Protein AF-A0A7I7Z0V3-F1 (afdb_monomer_lite)

Secondary structure (DSSP, 8-state):
-------HHHHHHHHHHHH-TTTSHHHHHHHHHHHHTTHHHHHHHHH-GGGHHHHHHHHHHHHHHHHHHHHHHHHHHHHHHHHHHHHHHHHHHHHHHHHHHHHH--

Structure (mmCIF, N/CA/C/O backbone):
data_AF-A0A7I7Z0V3-F1
#
_entry.id   AF-A0A7I7Z0V3-F1
#
loop_
_atom_site.group_PDB
_atom_site.id
_atom_site.type_symbol
_atom_site.label_atom_id
_atom_site.label_alt_id
_atom_site.label_comp_id
_atom_site.label_asym_id
_atom_site.label_entity_id
_atom_site.label_seq_id
_atom_site.pdbx_PDB_ins_code
_atom_site.Cartn_x
_atom_site.Cartn_y
_atom_site.Cartn_z
_atom_site.occupancy
_atom_site.B_iso_or_equiv
_atom_site.auth_seq_id
_atom_site.auth_comp_id
_atom_site.auth_asym_id
_atom_site.auth_atom_id
_atom_site.pdbx_PDB_model_num
ATOM 1 N N . MET A 1 1 ? 5.985 -16.437 21.772 1.00 40.75 1 MET A N 1
ATOM 2 C CA . MET A 1 1 ? 5.086 -15.624 20.929 1.00 40.75 1 MET A CA 1
ATOM 3 C C . MET A 1 1 ? 4.793 -14.361 21.708 1.00 40.75 1 MET A C 1
ATOM 5 O O . MET A 1 1 ? 4.295 -14.476 22.821 1.00 40.75 1 MET A O 1
ATOM 9 N N . ALA A 1 2 ? 5.229 -13.199 21.218 1.00 50.91 2 ALA A N 1
ATOM 10 C CA . ALA A 1 2 ? 4.901 -11.934 21.867 1.00 50.91 2 ALA A CA 1
ATOM 11 C C . ALA A 1 2 ? 3.378 -11.782 21.832 1.00 50.91 2 ALA A C 1
ATOM 13 O O . ALA A 1 2 ? 2.776 -1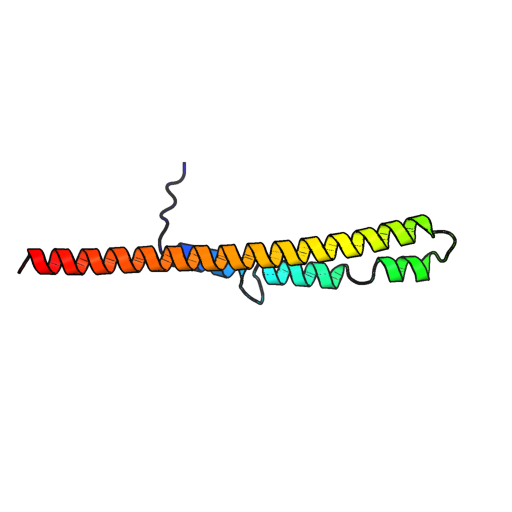1.926 20.769 1.00 50.91 2 ALA A O 1
ATOM 14 N N . ASN A 1 3 ? 2.765 -11.589 22.996 1.00 51.66 3 ASN A N 1
ATOM 15 C CA . ASN A 1 3 ? 1.330 -11.386 23.102 1.00 51.66 3 ASN A CA 1
ATOM 16 C C . ASN A 1 3 ? 1.057 -9.972 22.579 1.00 51.66 3 ASN A C 1
ATOM 18 O O . ASN A 1 3 ? 1.220 -8.995 23.307 1.00 51.66 3 ASN A O 1
ATOM 22 N N . LEU A 1 4 ? 0.803 -9.861 21.275 1.00 62.25 4 LEU A N 1
ATOM 23 C CA . LEU A 1 4 ? 0.481 -8.592 20.644 1.00 62.25 4 LEU A CA 1
ATOM 24 C C . LEU A 1 4 ? -0.910 -8.208 21.143 1.00 62.25 4 LEU A C 1
ATOM 26 O O . LEU A 1 4 ? -1.901 -8.818 20.747 1.00 62.25 4 LEU A O 1
ATOM 30 N N . ALA A 1 5 ? -0.969 -7.255 22.070 1.00 67.56 5 ALA A N 1
ATOM 31 C CA . A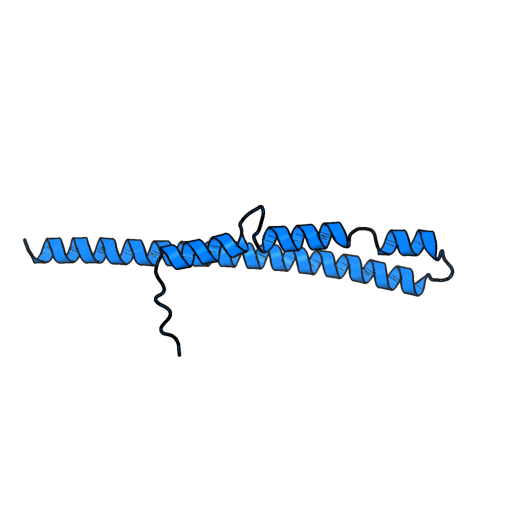LA A 1 5 ? -2.225 -6.650 22.475 1.00 67.56 5 ALA A CA 1
ATOM 32 C C . ALA A 1 5 ? -2.751 -5.864 21.269 1.00 67.56 5 ALA A C 1
ATOM 34 O O . ALA A 1 5 ? -2.282 -4.769 20.973 1.00 67.56 5 ALA A O 1
ATOM 35 N N . VAL A 1 6 ? -3.645 -6.493 20.509 1.00 78.12 6 VAL A N 1
ATOM 36 C CA . VAL A 1 6 ? -4.330 -5.856 19.388 1.00 78.12 6 VAL A CA 1
ATOM 37 C C . VAL A 1 6 ? -5.472 -5.044 19.977 1.00 78.12 6 VAL A C 1
ATOM 39 O O . VAL A 1 6 ? -6.441 -5.608 20.481 1.00 78.12 6 VAL A O 1
ATOM 42 N N . ASP A 1 7 ? -5.329 -3.725 19.933 1.00 88.12 7 ASP A N 1
ATOM 43 C CA . ASP A 1 7 ? -6.372 -2.771 20.294 1.00 88.12 7 ASP A CA 1
ATOM 44 C C . ASP A 1 7 ? -6.786 -1.936 19.061 1.00 88.12 7 ASP A C 1
ATOM 46 O O . ASP A 1 7 ? -6.083 -1.943 18.041 1.00 88.12 7 ASP A O 1
ATOM 50 N N . PRO A 1 8 ? -7.926 -1.221 19.114 1.00 90.69 8 PRO A N 1
ATOM 51 C CA . PRO A 1 8 ? -8.394 -0.407 17.992 1.00 90.69 8 PRO A CA 1
ATOM 52 C C . PRO A 1 8 ? -7.380 0.642 17.518 1.00 90.69 8 PRO A C 1
ATOM 54 O O . PRO A 1 8 ? -7.253 0.874 16.318 1.00 90.69 8 PRO A O 1
ATOM 57 N N . THR A 1 9 ? -6.618 1.242 18.437 1.00 92.38 9 THR A N 1
ATOM 58 C CA . THR A 1 9 ? -5.604 2.259 18.117 1.00 92.38 9 THR A CA 1
ATOM 59 C C . THR A 1 9 ? -4.457 1.644 17.328 1.00 92.38 9 THR A C 1
ATOM 61 O O . THR A 1 9 ? -3.967 2.234 16.366 1.00 92.38 9 THR A O 1
ATOM 64 N N . TYR A 1 10 ? -4.039 0.438 17.705 1.00 92.81 10 TYR A N 1
ATOM 65 C CA . TYR A 1 10 ? -3.001 -0.291 16.995 1.00 92.81 10 TYR A CA 1
ATOM 66 C C . TYR A 1 10 ? -3.442 -0.687 15.578 1.00 92.81 10 TYR A C 1
ATOM 68 O O . TYR A 1 10 ? -2.657 -0.572 14.637 1.00 92.81 10 TYR A O 1
ATOM 76 N N . LEU A 1 11 ? -4.702 -1.093 15.396 1.00 93.75 11 LEU A N 1
ATOM 77 C CA . LEU A 1 11 ? -5.252 -1.399 14.072 1.00 93.75 11 LEU A CA 1
ATOM 78 C C . LEU A 1 11 ? -5.344 -0.155 13.176 1.00 93.75 11 LEU A C 1
ATOM 80 O O . LEU A 1 11 ? -4.965 -0.227 12.008 1.00 93.75 11 LEU A O 1
ATOM 84 N N . GLU A 1 12 ? -5.760 0.992 13.717 1.00 94.19 12 GLU A N 1
ATOM 85 C CA . GLU A 1 12 ? -5.742 2.276 12.996 1.00 94.19 12 GLU A CA 1
ATOM 86 C C . GLU A 1 12 ? -4.316 2.710 12.630 1.00 94.19 12 GLU A C 1
ATOM 88 O O . GLU A 1 12 ? -4.054 3.149 11.507 1.00 94.19 12 GLU A O 1
ATOM 93 N N . PHE A 1 13 ? -3.358 2.521 13.543 1.00 93.69 13 PHE A N 1
ATOM 94 C CA . PHE A 1 13 ? -1.947 2.766 13.258 1.00 93.69 13 PHE A CA 1
ATOM 95 C C . PHE A 1 13 ? -1.455 1.902 12.091 1.00 93.69 13 PHE A C 1
ATOM 97 O O . PHE A 1 13 ? -0.850 2.428 11.157 1.00 93.69 13 PHE A O 1
ATOM 104 N N . LEU A 1 14 ? -1.740 0.597 12.095 1.00 93.94 14 LEU A N 1
ATOM 105 C CA . LEU A 1 14 ? -1.385 -0.276 10.976 1.00 93.94 14 LEU A CA 1
ATOM 106 C C . LEU A 1 14 ? -2.085 0.143 9.676 1.00 93.94 14 LEU A C 1
ATOM 108 O O . LEU A 1 14 ? -1.437 0.148 8.632 1.00 93.94 14 LEU A O 1
ATOM 112 N N . ALA A 1 15 ? -3.359 0.546 9.730 1.00 95.19 15 ALA A N 1
ATOM 113 C CA . ALA A 1 15 ? -4.085 1.024 8.556 1.00 95.19 15 ALA A CA 1
ATOM 114 C C . ALA A 1 15 ? -3.379 2.233 7.926 1.00 95.19 15 ALA A C 1
ATOM 116 O O . ALA A 1 15 ? -3.087 2.210 6.732 1.00 95.19 15 ALA A O 1
ATOM 117 N N . SER A 1 16 ? -2.982 3.215 8.747 1.00 94.88 16 SER A N 1
ATOM 118 C CA . SER A 1 16 ? -2.232 4.389 8.277 1.00 94.88 16 SER A CA 1
ATOM 119 C C . SER A 1 16 ? -0.892 4.036 7.627 1.00 94.88 16 SER A C 1
ATOM 121 O O . SER A 1 16 ? -0.464 4.703 6.693 1.00 94.88 16 SER A O 1
ATOM 123 N N . LYS A 1 17 ? -0.221 2.952 8.041 1.00 96.44 17 LYS A N 1
ATOM 124 C CA . LYS A 1 17 ? 1.020 2.517 7.376 1.00 96.44 17 LYS A CA 1
ATOM 125 C C . LYS A 1 17 ? 0.800 2.046 5.942 1.00 96.44 17 LYS A C 1
ATOM 127 O O . LYS A 1 17 ? 1.746 2.057 5.157 1.00 96.44 17 LYS A O 1
ATOM 132 N N . HIS A 1 18 ? -0.422 1.670 5.585 1.00 94.88 18 HIS A N 1
ATOM 133 C CA . HIS A 1 18 ? -0.762 1.309 4.218 1.00 94.88 18 HIS A CA 1
ATOM 134 C C . HIS A 1 18 ? -1.203 2.513 3.389 1.00 94.88 18 HIS A C 1
ATOM 136 O O . HIS A 1 18 ? -0.713 2.665 2.271 1.00 94.88 18 HIS A O 1
ATOM 142 N N . ASP A 1 19 ? -2.084 3.363 3.917 1.00 92.12 19 ASP A N 1
ATOM 143 C CA . ASP A 1 19 ? -2.770 4.388 3.123 1.00 92.12 19 ASP A CA 1
ATOM 144 C C . ASP A 1 19 ? -2.413 5.843 3.448 1.00 92.12 19 ASP A C 1
ATOM 146 O O . ASP A 1 19 ? -2.996 6.751 2.855 1.00 92.12 19 ASP A O 1
ATOM 150 N N . ASP A 1 20 ? -1.427 6.091 4.316 1.00 90.31 20 ASP A N 1
ATOM 151 C CA . ASP A 1 20 ? -0.876 7.434 4.492 1.00 90.31 20 ASP A CA 1
ATOM 152 C C . ASP A 1 20 ? -0.310 7.953 3.160 1.00 90.31 20 ASP A C 1
ATOM 154 O O . ASP A 1 20 ? 0.611 7.385 2.568 1.00 90.31 20 ASP A O 1
ATOM 158 N N . GLU A 1 21 ? -0.869 9.068 2.694 1.00 83.88 21 GLU A N 1
ATOM 159 C CA . GLU A 1 21 ? -0.576 9.646 1.380 1.00 83.88 21 GLU A CA 1
ATOM 160 C C . GLU A 1 21 ? 0.870 10.143 1.229 1.00 83.88 21 GLU A C 1
ATOM 162 O O . GLU A 1 21 ? 1.310 10.402 0.112 1.00 83.88 21 GLU A O 1
ATOM 167 N N . LYS A 1 22 ? 1.615 10.308 2.330 1.00 82.62 22 LYS A N 1
ATOM 168 C CA . LYS A 1 22 ? 2.974 10.872 2.331 1.00 82.62 22 LYS A CA 1
ATOM 169 C C . LYS A 1 22 ? 4.054 9.845 2.640 1.00 82.62 22 LYS A C 1
ATOM 171 O O . LYS A 1 22 ? 5.194 10.023 2.222 1.00 82.62 22 LYS A O 1
ATOM 176 N N . THR A 1 23 ? 3.727 8.838 3.439 1.00 87.19 23 THR A N 1
ATOM 177 C CA . THR A 1 23 ? 4.697 7.915 4.050 1.00 87.19 23 THR A CA 1
ATOM 178 C C . THR A 1 23 ? 4.211 6.471 4.109 1.00 87.19 23 THR A C 1
ATOM 180 O O . THR A 1 23 ? 4.920 5.611 4.630 1.00 87.19 23 THR A O 1
ATOM 183 N N . GLY A 1 24 ? 2.997 6.201 3.630 1.00 90.44 24 GLY A N 1
ATOM 184 C CA . GLY A 1 24 ? 2.428 4.865 3.590 1.00 90.44 24 GLY A CA 1
ATOM 185 C C . GLY A 1 24 ? 2.894 4.070 2.375 1.00 90.44 24 GLY A C 1
ATOM 186 O O . GLY A 1 24 ? 3.423 4.614 1.402 1.00 90.44 24 GLY A O 1
ATOM 187 N N . ALA A 1 25 ? 2.627 2.766 2.410 1.00 92.94 25 ALA A N 1
ATOM 188 C CA . ALA A 1 25 ? 2.989 1.841 1.339 1.00 92.94 25 ALA A CA 1
ATOM 189 C C . ALA A 1 25 ? 2.450 2.275 -0.036 1.00 92.94 25 ALA A C 1
ATOM 191 O O . ALA A 1 25 ? 3.144 2.133 -1.040 1.00 92.94 25 ALA A O 1
ATOM 192 N N . ILE A 1 26 ? 1.240 2.846 -0.097 1.00 92.06 26 ILE A N 1
ATOM 193 C CA . ILE A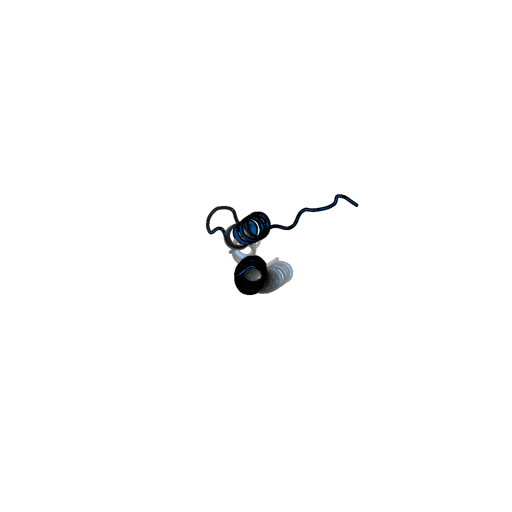 1 26 ? 0.672 3.372 -1.348 1.00 92.06 26 ILE A CA 1
ATOM 194 C C . ILE A 1 26 ? 1.539 4.493 -1.936 1.00 92.06 26 ILE A C 1
ATOM 196 O O . ILE A 1 26 ? 1.763 4.522 -3.146 1.00 92.06 26 ILE A O 1
ATOM 200 N N . ASN A 1 27 ? 2.051 5.407 -1.107 1.00 92.19 27 ASN A N 1
ATOM 201 C CA . ASN A 1 27 ? 2.950 6.451 -1.591 1.00 92.19 27 ASN A CA 1
ATOM 202 C C . ASN A 1 27 ? 4.275 5.857 -2.083 1.00 92.19 27 ASN A C 1
ATOM 204 O O . ASN A 1 27 ? 4.726 6.218 -3.166 1.00 92.19 27 ASN A O 1
ATOM 208 N N . ASP A 1 28 ? 4.863 4.913 -1.348 1.00 93.56 28 ASP A N 1
ATOM 209 C CA . ASP A 1 28 ? 6.115 4.262 -1.758 1.00 93.56 28 ASP A CA 1
ATOM 210 C C . ASP A 1 28 ? 5.978 3.557 -3.118 1.00 93.56 28 ASP A C 1
ATOM 212 O O . ASP A 1 28 ? 6.862 3.666 -3.971 1.00 93.56 28 ASP A O 1
ATOM 216 N N . LEU A 1 29 ? 4.840 2.897 -3.363 1.00 92.69 29 LEU A N 1
ATOM 217 C CA . LEU A 1 29 ? 4.524 2.272 -4.652 1.00 92.69 29 LEU A CA 1
ATOM 218 C C . LEU A 1 29 ? 4.426 3.307 -5.782 1.00 92.69 29 LEU A C 1
ATOM 220 O O . LEU A 1 29 ? 4.993 3.093 -6.854 1.00 92.69 29 LEU A O 1
ATOM 224 N N . LYS A 1 30 ? 3.783 4.454 -5.534 1.00 90.62 30 LYS A N 1
ATOM 225 C CA . LYS A 1 30 ? 3.704 5.567 -6.498 1.00 90.62 30 LYS A CA 1
ATOM 226 C C . LYS A 1 30 ? 5.074 6.159 -6.802 1.00 90.62 30 LYS A C 1
ATOM 228 O O . LYS A 1 30 ? 5.393 6.409 -7.961 1.00 90.62 30 LYS A O 1
ATOM 233 N N . GLN A 1 31 ? 5.910 6.355 -5.783 1.00 91.56 31 GLN A N 1
ATOM 234 C CA . GLN A 1 31 ? 7.278 6.837 -5.985 1.00 91.56 31 GLN A CA 1
ATOM 235 C C . GLN A 1 31 ? 8.110 5.835 -6.794 1.00 91.56 31 GLN A C 1
ATOM 237 O O . GLN A 1 31 ? 8.872 6.243 -7.669 1.00 91.56 31 GLN A O 1
ATOM 242 N N . ALA A 1 32 ? 7.938 4.530 -6.562 1.00 90.00 32 ALA A N 1
ATOM 243 C CA . ALA A 1 32 ? 8.594 3.490 -7.350 1.00 90.00 32 ALA A CA 1
ATOM 244 C C . ALA A 1 32 ? 8.129 3.477 -8.819 1.00 90.00 32 ALA A C 1
ATOM 246 O O . ALA A 1 32 ? 8.949 3.283 -9.721 1.00 90.00 32 ALA A O 1
ATOM 247 N N . GLU A 1 33 ? 6.841 3.719 -9.078 1.00 89.56 33 GLU A N 1
ATOM 248 C CA . GLU A 1 33 ? 6.319 3.874 -10.440 1.00 89.56 33 GLU A CA 1
ATOM 249 C C . GLU A 1 33 ? 6.958 5.078 -11.138 1.00 89.56 33 GLU A C 1
ATOM 251 O O . GLU A 1 33 ? 7.542 4.931 -12.210 1.00 89.56 33 GLU A O 1
ATOM 256 N N . ILE A 1 34 ? 6.940 6.249 -10.492 1.00 89.12 34 ILE A N 1
ATOM 257 C CA . ILE A 1 34 ? 7.537 7.481 -11.028 1.00 89.12 34 ILE A CA 1
ATOM 258 C C . ILE A 1 34 ? 9.028 7.283 -11.317 1.00 89.12 34 ILE A C 1
ATOM 260 O O . ILE A 1 34 ? 9.501 7.657 -12.387 1.00 89.12 34 ILE A O 1
ATOM 264 N N . ALA A 1 35 ? 9.765 6.671 -10.387 1.00 89.00 35 ALA A N 1
ATOM 265 C CA . ALA A 1 35 ? 11.205 6.468 -10.511 1.00 89.00 35 ALA A CA 1
ATOM 266 C C . ALA A 1 35 ? 11.596 5.492 -11.629 1.00 89.00 35 ALA A C 1
ATOM 268 O O . ALA A 1 35 ? 12.726 5.551 -12.106 1.00 89.00 35 ALA A O 1
ATOM 269 N N . SER A 1 36 ? 10.698 4.584 -12.020 1.00 83.81 36 SER A N 1
ATOM 270 C CA . SER A 1 36 ? 10.953 3.587 -13.069 1.00 83.81 36 SER A CA 1
ATOM 271 C C . SER A 1 36 ? 10.289 3.911 -14.408 1.00 83.81 36 SER A C 1
ATOM 273 O O . SER A 1 36 ? 10.585 3.266 -15.415 1.00 83.81 36 SER A O 1
ATOM 275 N N . SER A 1 37 ? 9.417 4.919 -14.442 1.00 83.50 37 SER A N 1
ATOM 276 C CA . SER A 1 37 ? 8.738 5.364 -15.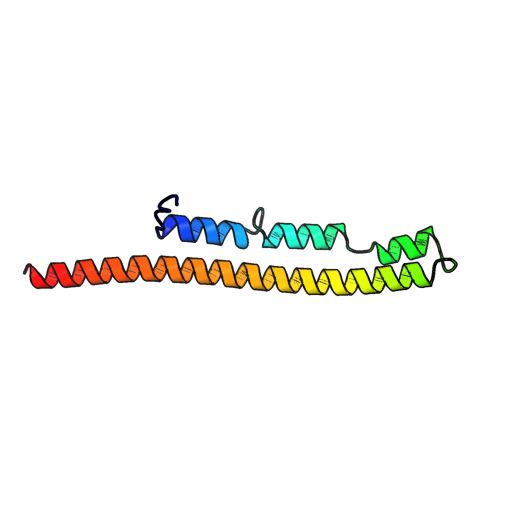653 1.00 83.50 37 SER A CA 1
ATOM 277 C C . SER A 1 37 ? 9.734 5.905 -16.679 1.00 83.50 37 SER A C 1
ATOM 279 O O . SER A 1 37 ? 10.511 6.813 -16.398 1.00 83.50 37 SER A O 1
ATOM 281 N N . GLY A 1 38 ? 9.654 5.391 -17.907 1.00 81.31 38 GLY A N 1
ATOM 282 C CA . GLY A 1 38 ? 10.438 5.888 -19.040 1.00 81.31 38 GLY A CA 1
ATOM 283 C C . GLY A 1 38 ? 11.776 5.182 -19.261 1.00 81.31 38 GLY A C 1
ATOM 284 O O . GLY A 1 38 ? 12.433 5.473 -20.256 1.00 81.31 38 GLY A O 1
ATOM 285 N N . PHE A 1 39 ? 12.158 4.203 -18.433 1.00 85.00 39 PHE A N 1
ATOM 286 C CA . PHE A 1 39 ? 13.406 3.453 -18.628 1.00 85.00 39 PHE A CA 1
ATOM 287 C C . PHE A 1 39 ? 13.486 2.745 -19.984 1.00 85.00 39 PHE A C 1
ATOM 289 O O . PHE A 1 39 ? 14.533 2.798 -20.632 1.00 85.00 39 PHE A O 1
ATOM 296 N N . ALA A 1 40 ? 12.400 2.129 -20.465 1.00 81.62 40 ALA A N 1
ATOM 297 C CA . ALA A 1 40 ? 12.394 1.541 -21.806 1.00 81.62 40 ALA A CA 1
ATOM 298 C C . ALA A 1 40 ? 12.603 2.589 -22.918 1.00 81.62 40 ALA A C 1
ATOM 300 O O . ALA A 1 40 ? 13.262 2.310 -23.922 1.00 81.62 40 ALA A O 1
ATOM 301 N N . TRP A 1 41 ? 12.072 3.802 -22.736 1.00 83.00 41 TRP A N 1
ATOM 302 C CA . TRP A 1 41 ? 12.241 4.904 -23.685 1.00 83.00 41 TRP A CA 1
ATOM 303 C C . TRP A 1 41 ? 13.673 5.452 -23.679 1.00 83.00 41 TRP A C 1
ATOM 305 O O . TRP A 1 41 ? 14.271 5.634 -24.741 1.00 83.00 41 TRP A O 1
ATOM 315 N N . ASP A 1 42 ? 14.260 5.634 -22.498 1.00 84.56 42 ASP A N 1
ATOM 316 C CA . ASP A 1 42 ? 15.653 6.061 -22.354 1.00 84.56 42 ASP A CA 1
ATOM 317 C C . ASP A 1 42 ? 16.625 5.035 -22.946 1.00 84.56 42 ASP A C 1
ATOM 319 O O . ASP A 1 42 ? 17.605 5.405 -23.602 1.00 84.56 42 ASP A O 1
ATOM 323 N N . LEU A 1 43 ? 16.343 3.737 -22.788 1.00 83.75 43 LEU A N 1
ATOM 324 C CA . LEU A 1 43 ? 17.142 2.682 -23.409 1.00 83.75 43 LEU A CA 1
ATOM 325 C C . LEU A 1 43 ? 17.074 2.759 -24.941 1.00 83.75 43 LEU A C 1
ATOM 327 O O . LEU A 1 43 ? 18.111 2.706 -25.608 1.00 83.75 43 LEU A O 1
ATOM 331 N N . TRP A 1 44 ? 15.877 2.971 -25.499 1.00 83.75 44 TRP A N 1
ATOM 332 C CA . TRP A 1 44 ? 15.700 3.179 -26.937 1.00 83.75 44 TRP A CA 1
ATOM 333 C C . TRP A 1 44 ? 16.511 4.375 -27.446 1.00 83.75 44 TRP A C 1
ATOM 335 O O . TRP A 1 44 ? 17.181 4.270 -28.474 1.00 83.75 44 TRP A O 1
ATOM 345 N N . TRP A 1 45 ? 16.492 5.498 -26.725 1.00 84.88 45 TRP A N 1
ATOM 346 C CA . TRP A 1 45 ? 17.220 6.703 -27.122 1.00 84.88 45 TRP A CA 1
ATOM 347 C C . TRP A 1 45 ? 18.743 6.541 -27.036 1.00 84.88 45 TRP A C 1
ATOM 349 O O . TRP A 1 45 ? 19.470 6.993 -27.918 1.00 84.88 45 TRP A O 1
ATOM 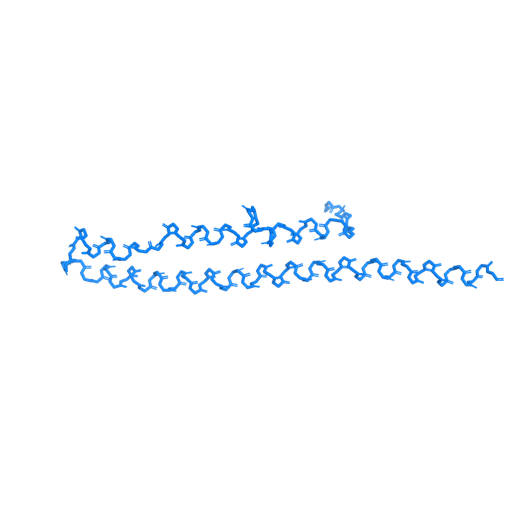359 N N . THR A 1 46 ? 19.236 5.886 -25.984 1.00 86.12 46 THR A N 1
ATOM 360 C CA . THR A 1 46 ? 20.678 5.793 -25.700 1.00 86.12 46 THR A CA 1
ATOM 361 C C . THR A 1 46 ? 21.385 4.680 -26.470 1.00 86.12 46 THR A C 1
ATOM 363 O O . THR A 1 46 ? 22.544 4.847 -26.844 1.00 86.12 46 THR A O 1
ATOM 366 N N . HIS A 1 47 ? 20.714 3.552 -26.712 1.00 81.19 47 HIS A N 1
ATOM 367 C CA . HIS A 1 47 ? 21.310 2.369 -27.349 1.00 81.19 47 HIS A CA 1
ATOM 368 C C . HIS A 1 47 ? 20.772 2.129 -28.768 1.00 81.19 47 HIS A C 1
ATOM 370 O O . HIS A 1 47 ? 21.351 1.368 -29.549 1.00 81.19 47 HIS A O 1
ATOM 376 N N . GLY A 1 48 ? 19.691 2.822 -29.133 1.00 81.88 48 GLY A N 1
ATOM 377 C CA . GLY A 1 48 ? 19.138 2.815 -30.475 1.00 81.88 48 GLY A CA 1
ATOM 378 C C . GLY A 1 48 ? 18.525 1.471 -30.891 1.00 81.88 48 GLY A C 1
ATOM 379 O O . GLY A 1 48 ? 18.337 0.555 -30.084 1.00 81.88 48 GLY A O 1
ATOM 380 N N . PRO A 1 49 ? 18.223 1.323 -32.192 1.00 76.31 49 PRO A N 1
ATOM 381 C CA . PRO A 1 49 ? 17.576 0.131 -32.736 1.00 76.31 49 PRO A CA 1
ATOM 382 C C . PRO A 1 49 ? 18.478 -1.114 -32.757 1.00 76.31 49 PRO A C 1
ATOM 384 O O . PRO A 1 49 ? 17.979 -2.225 -32.917 1.00 76.31 49 PRO A O 1
ATOM 387 N N . VAL A 1 50 ? 19.795 -0.985 -32.554 1.00 75.81 50 VAL A N 1
ATOM 388 C CA . VAL A 1 50 ? 20.705 -2.146 -32.462 1.00 75.81 50 VAL A CA 1
ATOM 389 C C . VAL A 1 50 ? 20.351 -3.039 -31.263 1.00 75.81 50 VAL A C 1
ATOM 391 O O . VAL A 1 50 ? 20.519 -4.254 -31.326 1.00 75.81 50 VAL A O 1
ATOM 394 N N . CYS A 1 51 ? 19.763 -2.464 -30.211 1.00 83.44 51 CYS A N 1
ATOM 395 C CA . CYS A 1 51 ? 19.321 -3.177 -29.014 1.00 83.44 51 CYS A CA 1
ATOM 396 C C . CYS A 1 51 ? 17.823 -3.538 -29.034 1.00 83.44 51 CYS A C 1
ATOM 398 O O . CYS A 1 51 ? 17.220 -3.667 -27.972 1.00 83.44 51 CYS A O 1
ATOM 400 N N . THR A 1 52 ? 17.215 -3.722 -30.216 1.00 82.44 52 THR A N 1
ATOM 401 C CA . THR A 1 52 ? 15.758 -3.931 -30.388 1.00 82.44 52 THR A CA 1
ATOM 402 C C . THR A 1 52 ? 15.152 -4.946 -29.410 1.00 82.44 52 THR A C 1
ATOM 404 O O . THR A 1 52 ? 14.142 -4.642 -28.781 1.00 82.44 52 THR A O 1
ATOM 407 N N . GLU A 1 53 ? 15.753 -6.126 -29.240 1.00 85.81 53 GLU A N 1
ATOM 408 C CA . GLU A 1 53 ? 15.207 -7.153 -28.335 1.00 85.81 53 GLU A CA 1
ATOM 409 C C . GLU A 1 53 ? 15.310 -6.757 -26.854 1.00 85.81 53 GLU A C 1
ATOM 411 O O . GLU A 1 53 ? 14.392 -7.015 -26.081 1.00 85.81 53 GLU A O 1
ATOM 416 N N . GLY A 1 54 ? 16.375 -6.048 -26.466 1.00 84.62 54 GLY A N 1
ATOM 417 C CA . GLY A 1 54 ? 16.502 -5.482 -25.120 1.00 84.62 54 GLY A CA 1
ATOM 418 C C . GLY A 1 54 ? 15.473 -4.380 -24.859 1.00 84.62 54 GLY A C 1
ATOM 419 O O . GLY A 1 54 ? 14.846 -4.358 -23.803 1.00 84.62 54 GLY A O 1
ATOM 420 N N . ASN A 1 55 ? 15.232 -3.517 -25.848 1.00 84.81 55 ASN A N 1
ATOM 421 C CA . ASN A 1 55 ? 14.228 -2.455 -25.761 1.00 84.81 55 ASN A CA 1
ATOM 422 C C . ASN A 1 55 ? 12.813 -3.033 -25.608 1.00 84.81 55 ASN A C 1
ATOM 424 O O . ASN A 1 55 ? 12.044 -2.557 -24.775 1.00 84.81 55 ASN A O 1
ATOM 428 N N . LYS A 1 56 ? 12.481 -4.091 -26.362 1.00 86.50 56 LYS A N 1
ATOM 429 C CA . LYS A 1 56 ? 11.208 -4.817 -26.218 1.00 86.50 56 LYS A CA 1
ATOM 430 C C . LYS A 1 56 ? 11.064 -5.438 -24.831 1.00 86.50 56 LYS A C 1
ATOM 432 O O . LYS A 1 56 ? 10.049 -5.213 -24.182 1.00 86.50 56 LYS A O 1
ATOM 437 N N . ALA A 1 57 ? 12.087 -6.154 -24.362 1.00 89.31 57 ALA A N 1
ATOM 438 C CA . ALA A 1 57 ? 12.062 -6.786 -23.045 1.00 89.31 57 ALA A CA 1
ATOM 439 C C . ALA A 1 57 ? 11.872 -5.757 -21.918 1.00 89.31 57 ALA A C 1
ATOM 441 O O . ALA A 1 57 ? 11.097 -5.987 -20.994 1.00 89.31 57 ALA A O 1
ATOM 442 N N . MET A 1 58 ? 12.527 -4.595 -22.010 1.00 87.69 58 MET A N 1
ATOM 443 C CA . MET A 1 58 ? 12.332 -3.509 -21.046 1.00 87.69 58 MET A CA 1
ATOM 444 C C . MET A 1 58 ? 10.932 -2.902 -21.121 1.00 87.69 58 MET A C 1
ATOM 446 O O . MET A 1 58 ? 10.350 -2.607 -20.084 1.00 87.69 58 MET A O 1
ATOM 450 N N . HIS A 1 59 ? 10.363 -2.754 -22.318 1.00 87.75 59 HIS A N 1
ATOM 451 C CA . HIS A 1 59 ? 8.998 -2.259 -22.470 1.00 87.75 59 HIS A CA 1
ATOM 452 C C . HIS A 1 59 ? 7.963 -3.214 -21.858 1.00 87.75 59 HIS A C 1
ATOM 454 O O . HIS A 1 59 ? 7.073 -2.782 -21.128 1.00 87.75 59 HIS A O 1
ATOM 460 N N . GLU A 1 60 ? 8.105 -4.519 -22.098 1.00 89.44 60 GLU A N 1
ATOM 461 C CA . GLU A 1 60 ? 7.264 -5.542 -21.466 1.00 89.44 60 GLU A CA 1
ATOM 462 C C . GLU A 1 60 ? 7.419 -5.537 -19.940 1.00 89.44 60 GLU A C 1
ATOM 464 O O . GLU A 1 60 ? 6.431 -5.647 -19.211 1.00 89.44 60 GLU A O 1
ATOM 469 N N . LEU A 1 61 ? 8.648 -5.352 -19.449 1.00 89.25 61 LEU A N 1
ATOM 470 C CA . LEU A 1 61 ? 8.928 -5.244 -18.022 1.00 89.25 61 LEU A CA 1
ATOM 471 C C . LEU A 1 61 ? 8.285 -3.998 -17.399 1.00 89.25 61 LEU A C 1
ATOM 473 O O . LEU A 1 61 ? 7.755 -4.092 -16.294 1.00 89.25 61 LEU A O 1
ATOM 477 N N . ASP A 1 62 ? 8.304 -2.853 -18.084 1.00 88.00 62 ASP A N 1
ATOM 478 C CA . ASP A 1 62 ? 7.661 -1.618 -17.621 1.00 88.00 62 ASP A CA 1
ATOM 479 C C . ASP A 1 62 ? 6.138 -1.793 -17.511 1.00 88.00 62 ASP A C 1
ATOM 481 O O . ASP A 1 62 ? 5.549 -1.429 -16.490 1.00 88.00 62 ASP A O 1
ATOM 485 N N . ILE A 1 63 ? 5.511 -2.438 -18.503 1.00 88.75 63 ILE A N 1
ATOM 486 C CA . ILE A 1 63 ? 4.078 -2.773 -18.471 1.00 88.75 63 ILE A CA 1
ATOM 487 C C . ILE A 1 63 ? 3.764 -3.698 -17.291 1.00 88.75 63 ILE A C 1
ATOM 489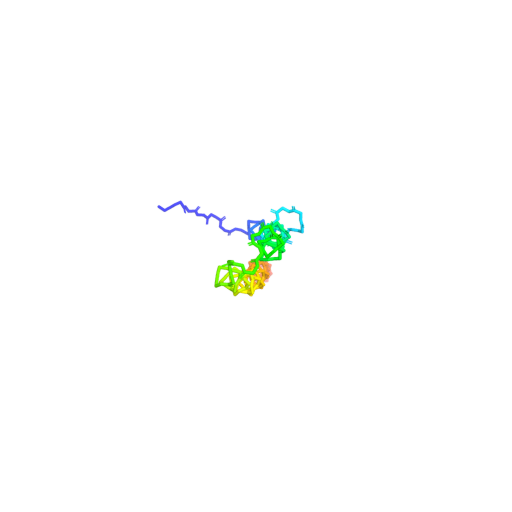 O O . ILE A 1 63 ? 2.847 -3.427 -16.512 1.00 88.75 63 ILE A O 1
ATOM 493 N N . LEU A 1 64 ? 4.526 -4.786 -17.139 1.00 91.19 64 LEU A N 1
ATOM 494 C CA . LEU A 1 64 ? 4.313 -5.747 -16.059 1.00 91.19 64 LEU A CA 1
ATOM 495 C C . LEU A 1 64 ? 4.505 -5.092 -14.688 1.00 91.19 64 LEU A C 1
ATOM 497 O O . LEU A 1 64 ? 3.715 -5.331 -13.775 1.00 91.19 64 LEU A O 1
ATOM 501 N N . ARG A 1 65 ? 5.530 -4.247 -14.542 1.00 90.31 65 ARG A N 1
ATOM 502 C CA . ARG A 1 65 ? 5.802 -3.523 -13.299 1.00 90.31 65 ARG A CA 1
ATOM 503 C C . ARG A 1 65 ? 4.645 -2.601 -12.936 1.00 90.31 65 ARG A C 1
ATOM 505 O O . ARG A 1 65 ? 4.180 -2.684 -11.805 1.00 90.31 65 ARG A O 1
ATOM 512 N N . SER A 1 66 ? 4.159 -1.778 -13.868 1.00 89.31 66 SER A N 1
ATOM 513 C CA . SER A 1 66 ? 3.022 -0.883 -13.605 1.00 89.31 66 SER A CA 1
ATOM 514 C C . SER A 1 66 ? 1.775 -1.680 -13.192 1.00 89.31 66 SER A C 1
ATOM 516 O O . SER A 1 66 ? 1.163 -1.378 -12.169 1.00 89.31 66 SER A O 1
ATOM 518 N N . ALA A 1 67 ? 1.471 -2.793 -13.872 1.00 91.12 67 ALA A N 1
ATOM 519 C CA . ALA A 1 67 ? 0.356 -3.664 -13.490 1.00 91.12 67 ALA A CA 1
ATOM 520 C C . ALA A 1 67 ? 0.500 -4.244 -12.067 1.00 91.12 67 ALA A C 1
ATOM 522 O O . ALA A 1 67 ? -0.472 -4.289 -11.308 1.00 91.12 67 ALA A O 1
ATOM 523 N N . VAL A 1 68 ? 1.709 -4.667 -11.682 1.00 93.44 68 VAL A N 1
ATOM 524 C CA . VAL A 1 68 ? 1.993 -5.162 -10.326 1.00 93.44 68 VAL A CA 1
ATOM 525 C C . VAL A 1 68 ? 1.859 -4.049 -9.287 1.00 93.44 68 VAL A C 1
ATOM 527 O O . VAL A 1 68 ? 1.260 -4.283 -8.239 1.00 93.44 68 VAL A O 1
ATOM 530 N N . LEU A 1 69 ? 2.371 -2.846 -9.563 1.00 92.62 69 LEU A N 1
ATOM 531 C CA . LEU A 1 69 ? 2.283 -1.704 -8.646 1.00 92.62 69 LEU A CA 1
ATOM 532 C C . LEU A 1 69 ? 0.826 -1.304 -8.385 1.00 92.62 69 LEU A C 1
ATOM 534 O O . LEU A 1 69 ? 0.440 -1.174 -7.224 1.00 92.62 69 LEU A O 1
ATOM 538 N N . VAL A 1 70 ? -0.005 -1.234 -9.429 1.00 90.94 70 VAL A N 1
ATOM 539 C CA . VAL A 1 70 ? -1.454 -0.992 -9.301 1.00 90.94 70 VAL A CA 1
ATOM 540 C C . VAL A 1 70 ? -2.129 -2.078 -8.456 1.00 90.94 70 VAL A C 1
ATOM 542 O O . VAL A 1 70 ? -2.949 -1.782 -7.585 1.00 90.94 70 VAL A O 1
ATOM 545 N N . GLY A 1 71 ? -1.766 -3.347 -8.667 1.00 93.75 71 GLY A N 1
ATOM 546 C CA . GLY A 1 71 ? -2.275 -4.456 -7.857 1.00 93.75 71 GLY A CA 1
ATOM 547 C C . GLY A 1 71 ? -1.894 -4.337 -6.377 1.00 93.75 71 GLY A C 1
ATOM 548 O O . GLY A 1 71 ? -2.733 -4.549 -5.500 1.00 93.75 71 GLY A O 1
ATOM 549 N N . LEU A 1 72 ? -0.648 -3.961 -6.085 1.00 94.25 72 LEU A N 1
ATOM 550 C CA . LEU A 1 72 ? -0.159 -3.762 -4.718 1.00 94.25 72 LEU A CA 1
ATOM 551 C C . LEU A 1 72 ? -0.797 -2.545 -4.033 1.00 94.25 72 LEU A C 1
ATOM 553 O O . LEU A 1 72 ? -1.069 -2.606 -2.830 1.00 94.25 72 LEU A O 1
ATOM 557 N N . GLU A 1 73 ? -1.078 -1.471 -4.777 1.00 92.50 73 GLU A N 1
ATOM 558 C CA . GLU A 1 73 ? -1.822 -0.313 -4.269 1.00 92.50 73 GLU A CA 1
ATOM 559 C C . GLU A 1 73 ? -3.236 -0.735 -3.847 1.00 92.50 73 GLU A C 1
ATOM 561 O O . GLU A 1 73 ? -3.653 -0.459 -2.720 1.00 92.50 73 GLU A O 1
ATOM 566 N N . ALA A 1 74 ? -3.938 -1.495 -4.695 1.00 92.50 74 ALA A N 1
ATOM 567 C CA . ALA A 1 74 ? -5.273 -2.002 -4.385 1.00 92.50 74 ALA A CA 1
ATOM 568 C C . ALA A 1 74 ? -5.282 -2.923 -3.152 1.00 92.50 74 ALA A C 1
ATOM 570 O O . ALA A 1 74 ? -6.138 -2.781 -2.278 1.00 92.50 74 ALA A O 1
ATOM 571 N N . ILE A 1 75 ? -4.312 -3.839 -3.042 1.00 95.38 75 ILE A N 1
ATOM 572 C CA . ILE A 1 75 ? -4.174 -4.720 -1.871 1.00 95.38 75 ILE A CA 1
ATOM 573 C C . ILE A 1 75 ? -3.918 -3.900 -0.602 1.00 95.38 75 ILE A C 1
ATOM 575 O O . ILE A 1 75 ? -4.538 -4.163 0.428 1.00 95.38 75 ILE A O 1
ATOM 579 N N . SER A 1 76 ? -3.042 -2.895 -0.671 1.00 94.88 76 SER A N 1
ATOM 580 C CA . SER A 1 76 ? -2.740 -2.025 0.471 1.00 94.88 76 SER A CA 1
ATOM 581 C C . SER A 1 76 ? -3.976 -1.252 0.933 1.00 94.88 76 SER A C 1
ATOM 583 O O . SER A 1 76 ? -4.250 -1.203 2.131 1.00 94.88 76 SER A O 1
ATOM 585 N N . ALA A 1 77 ? -4.770 -0.725 -0.002 1.00 93.06 77 ALA A N 1
ATOM 586 C CA . ALA A 1 77 ? -6.020 -0.037 0.310 1.00 93.06 77 ALA A CA 1
ATOM 587 C C . ALA A 1 77 ? -7.055 -0.972 0.967 1.00 93.06 77 ALA A C 1
ATOM 589 O O . ALA A 1 77 ? -7.669 -0.615 1.974 1.00 93.06 77 ALA A O 1
ATOM 590 N N . VAL A 1 78 ? -7.221 -2.192 0.442 1.00 96.12 78 VAL A N 1
ATOM 591 C CA . VAL A 1 78 ? -8.119 -3.205 1.028 1.00 96.12 78 VAL A CA 1
ATOM 592 C C . VAL A 1 78 ? -7.668 -3.596 2.434 1.00 96.12 78 VAL A C 1
ATOM 594 O O . VAL A 1 78 ? -8.501 -3.724 3.332 1.00 96.12 78 VAL A O 1
ATOM 597 N N . LEU A 1 79 ? -6.361 -3.755 2.651 1.00 96.06 79 LEU A N 1
ATOM 598 C CA . LEU A 1 79 ? -5.815 -4.085 3.962 1.00 96.06 79 LEU A CA 1
ATOM 599 C C . LEU A 1 79 ? -6.050 -2.954 4.971 1.00 96.06 79 LEU A C 1
ATOM 601 O O . LEU A 1 79 ? -6.523 -3.225 6.073 1.00 96.06 79 LEU A O 1
ATOM 605 N N . ALA A 1 80 ? -5.816 -1.696 4.585 1.00 96.06 80 ALA A N 1
ATOM 606 C CA . ALA A 1 80 ? -6.126 -0.539 5.426 1.00 96.06 80 ALA A CA 1
ATOM 607 C C . ALA A 1 80 ? -7.613 -0.504 5.816 1.00 96.06 80 ALA A C 1
ATOM 609 O O . ALA A 1 80 ? -7.948 -0.370 6.994 1.00 96.06 80 ALA A O 1
ATOM 610 N N . ALA A 1 81 ? -8.516 -0.699 4.849 1.00 96.31 81 ALA A N 1
ATOM 611 C CA . ALA A 1 81 ? -9.953 -0.749 5.104 1.00 96.31 81 ALA A CA 1
ATOM 612 C C . ALA A 1 81 ? -10.342 -1.898 6.053 1.00 96.31 81 ALA A C 1
ATOM 614 O O . ALA A 1 81 ? -11.126 -1.694 6.980 1.00 96.31 81 ALA A O 1
ATOM 615 N N . GLY A 1 82 ? -9.767 -3.089 5.862 1.00 96.62 82 GLY A N 1
ATOM 616 C CA . GLY A 1 82 ? -10.004 -4.247 6.726 1.00 96.62 82 GLY A CA 1
ATOM 617 C C . GLY A 1 82 ? -9.540 -4.024 8.167 1.00 96.62 82 GLY A C 1
ATOM 618 O O . GLY A 1 82 ? -10.249 -4.386 9.105 1.00 96.62 82 GLY A O 1
ATOM 619 N N . LEU A 1 83 ? -8.389 -3.374 8.354 1.00 96.50 83 LEU A N 1
ATOM 620 C CA . LEU A 1 83 ? -7.867 -3.022 9.676 1.00 96.50 83 LEU A CA 1
ATOM 621 C C . LEU A 1 83 ? -8.798 -2.048 10.412 1.00 96.50 83 LEU A C 1
ATOM 623 O O . LEU A 1 83 ? -9.126 -2.288 11.575 1.00 96.50 83 LEU A O 1
ATOM 627 N N . ARG A 1 84 ? -9.306 -1.012 9.730 1.00 96.31 84 ARG A N 1
ATOM 628 C CA . ARG A 1 84 ? -10.282 -0.072 10.316 1.00 96.31 84 ARG A CA 1
ATOM 629 C C . ARG A 1 84 ? -11.619 -0.726 10.632 1.00 96.31 84 ARG A C 1
ATOM 631 O O . ARG A 1 84 ? -12.190 -0.480 11.691 1.00 96.31 84 ARG A O 1
ATOM 638 N N . ALA A 1 85 ? -12.105 -1.599 9.751 1.00 95.62 85 ALA A N 1
ATOM 639 C CA . ALA A 1 85 ? -13.312 -2.376 10.017 1.00 95.62 85 ALA A CA 1
ATOM 640 C C . ALA A 1 85 ? -13.142 -3.259 11.267 1.00 95.62 85 ALA A C 1
ATOM 642 O O . ALA A 1 85 ? -14.039 -3.328 12.107 1.00 95.62 85 ALA A O 1
ATOM 643 N N . GLY A 1 86 ? -11.967 -3.876 11.436 1.00 93.75 86 GLY A N 1
ATOM 644 C CA . GLY A 1 86 ? -11.610 -4.603 12.653 1.00 93.75 86 GLY A CA 1
ATOM 645 C C . GLY A 1 86 ? -11.618 -3.709 13.896 1.00 93.75 86 GLY A C 1
ATOM 646 O O . GLY A 1 86 ? -12.237 -4.066 14.897 1.00 93.75 86 GLY A O 1
ATOM 647 N N . ALA A 1 87 ? -10.998 -2.527 13.826 1.00 93.00 87 ALA A N 1
ATOM 648 C CA . ALA A 1 87 ? -10.982 -1.554 14.922 1.00 93.00 87 ALA A CA 1
ATOM 649 C C . ALA A 1 87 ? -12.402 -1.145 15.351 1.00 93.00 87 ALA A C 1
ATOM 651 O O . ALA A 1 87 ? -12.724 -1.163 16.540 1.00 93.00 87 ALA A O 1
ATOM 652 N N . GLN A 1 88 ? -13.277 -0.855 14.385 1.00 93.50 88 GLN A N 1
ATOM 653 C CA . GLN A 1 88 ? -14.680 -0.522 14.639 1.00 93.50 88 GLN A CA 1
ATOM 654 C C . GLN A 1 88 ? -15.451 -1.681 15.280 1.00 93.50 88 GLN A C 1
ATOM 656 O O . GLN A 1 88 ? -16.245 -1.457 16.193 1.00 93.50 88 GLN A O 1
ATOM 661 N N . ALA A 1 89 ? -15.206 -2.921 14.847 1.00 92.69 89 ALA A N 1
ATOM 662 C CA . ALA A 1 89 ? -15.844 -4.096 15.435 1.00 92.69 89 ALA A CA 1
ATOM 663 C C . ALA A 1 89 ? -15.460 -4.288 16.913 1.00 92.69 89 ALA A C 1
ATOM 665 O O . ALA A 1 89 ? -16.325 -4.630 17.723 1.00 92.69 89 ALA A O 1
ATOM 666 N N . TYR A 1 90 ? -14.201 -4.018 17.281 1.00 88.81 90 TYR A N 1
ATOM 667 C CA . TYR A 1 90 ? -13.762 -4.021 18.681 1.00 88.81 90 TYR A CA 1
ATOM 668 C C . TYR A 1 90 ? -14.518 -2.983 19.512 1.00 88.81 90 TYR A C 1
ATOM 670 O O . TYR A 1 90 ? -15.116 -3.344 20.523 1.00 88.81 90 TYR A O 1
ATOM 678 N N . VAL A 1 91 ? -14.532 -1.722 19.063 1.00 91.38 91 VAL A N 1
ATOM 679 C CA . VAL A 1 91 ? -15.219 -0.626 19.769 1.00 91.38 91 VAL A CA 1
ATOM 680 C C . VAL A 1 91 ? -16.706 -0.936 19.936 1.00 91.38 91 VAL A C 1
ATOM 682 O O . VAL A 1 91 ? -17.231 -0.866 21.042 1.00 91.38 91 VAL A O 1
ATOM 685 N N . SER A 1 92 ? -17.374 -1.370 18.865 1.00 91.12 92 SER A N 1
ATOM 686 C CA . SER A 1 92 ? -18.804 -1.685 18.909 1.00 91.12 92 SER A CA 1
ATOM 687 C C . SER A 1 92 ? -19.127 -2.849 19.850 1.00 91.12 92 SER A C 1
ATOM 689 O O . SER A 1 92 ? -20.143 -2.820 20.544 1.00 91.12 92 SER A O 1
ATOM 691 N N . THR A 1 93 ? -18.270 -3.873 19.891 1.00 91.06 93 THR A N 1
ATOM 692 C CA . THR A 1 93 ? -18.447 -5.011 20.804 1.00 91.06 93 THR A CA 1
ATOM 693 C C . THR A 1 93 ? -18.304 -4.575 22.261 1.00 91.06 93 THR A C 1
ATOM 695 O O . THR A 1 93 ? -19.104 -4.992 23.099 1.00 91.06 93 THR A O 1
ATOM 698 N N . ASP A 1 94 ? -17.321 -3.722 22.560 1.00 88.94 94 ASP A N 1
ATOM 699 C CA . ASP A 1 94 ? -17.080 -3.211 23.912 1.00 88.94 94 ASP A CA 1
ATOM 700 C C . ASP A 1 94 ? -18.240 -2.323 24.396 1.00 88.94 94 ASP A C 1
ATOM 702 O O . ASP A 1 94 ? -18.782 -2.529 25.485 1.00 88.94 94 ASP A O 1
ATOM 706 N N . GLU A 1 95 ? -18.724 -1.417 23.541 1.00 90.88 95 GLU A N 1
ATOM 707 C CA . GLU A 1 95 ? -19.887 -0.567 23.824 1.00 90.88 95 GLU A CA 1
ATOM 708 C C . GLU A 1 95 ? -21.157 -1.387 24.096 1.00 90.88 95 GLU A C 1
ATOM 710 O O . GLU A 1 95 ? -21.852 -1.153 25.090 1.00 90.88 95 GLU A O 1
ATOM 715 N N . GLN A 1 96 ? -21.457 -2.376 23.246 1.00 90.38 96 GLN A N 1
ATOM 716 C CA . GLN A 1 96 ? -22.609 -3.264 23.435 1.00 90.38 96 GLN A CA 1
ATOM 717 C C . GLN A 1 96 ? -22.476 -4.097 24.715 1.00 90.38 96 GLN A C 1
ATOM 719 O O . GLN A 1 96 ? -23.452 -4.274 25.448 1.00 90.38 96 GLN A O 1
ATOM 724 N N . GLY A 1 97 ? -21.271 -4.586 25.018 1.00 89.38 97 GLY A N 1
ATOM 725 C CA . GLY A 1 97 ? -20.976 -5.288 26.265 1.00 89.38 97 GLY A CA 1
ATOM 726 C C . GLY A 1 97 ? -21.265 -4.422 27.491 1.00 89.38 97 GLY A C 1
ATOM 727 O O . GLY A 1 97 ? -21.983 -4.855 28.396 1.00 89.38 97 GLY A O 1
ATOM 728 N N . GLY A 1 98 ? -20.782 -3.177 27.490 1.00 87.62 98 GLY A N 1
ATOM 729 C CA . GLY A 1 98 ? -21.022 -2.212 28.563 1.00 87.62 98 GLY A CA 1
ATOM 730 C C . GLY A 1 98 ? -22.505 -1.890 28.765 1.00 87.62 98 GLY A C 1
ATOM 731 O O . GLY A 1 98 ? -22.984 -1.880 29.899 1.00 87.62 98 GLY A O 1
ATOM 732 N N . GLN A 1 99 ? -23.260 -1.697 27.679 1.00 89.50 99 GLN A N 1
ATOM 733 C CA . GLN A 1 99 ? -24.707 -1.447 27.739 1.00 89.50 99 GLN A CA 1
ATOM 734 C C . GLN A 1 99 ? -25.484 -2.642 28.309 1.00 89.50 99 GLN A C 1
ATOM 736 O O . GLN A 1 99 ? -26.361 -2.473 29.163 1.00 89.50 99 GLN A O 1
ATOM 741 N N . ASN A 1 100 ? -25.144 -3.857 27.877 1.00 89.50 100 ASN A N 1
ATOM 742 C CA . ASN A 1 100 ? -25.787 -5.078 28.358 1.00 89.50 100 ASN A CA 1
ATOM 743 C C . ASN A 1 100 ? -25.506 -5.318 29.847 1.00 89.50 100 ASN A C 1
ATOM 745 O O . ASN A 1 100 ? -26.426 -5.649 30.594 1.00 89.50 100 ASN A O 1
ATOM 749 N N . LEU A 1 101 ? -24.266 -5.100 30.297 1.00 88.94 101 LEU A N 1
ATOM 750 C CA . LEU A 1 101 ? -23.911 -5.175 31.718 1.00 88.94 101 LEU A CA 1
ATOM 751 C C . LEU A 1 101 ? -24.640 -4.107 32.538 1.00 88.94 101 LEU A C 1
ATOM 753 O O . LEU A 1 101 ? -25.192 -4.419 33.590 1.00 88.94 101 LEU A O 1
ATOM 757 N N . GLY A 1 102 ? -24.698 -2.870 32.038 1.00 84.50 102 GLY A N 1
ATOM 758 C CA . GLY A 1 102 ? -25.462 -1.794 32.666 1.00 84.50 102 GLY A CA 1
ATOM 759 C C . GLY A 1 102 ? -26.940 -2.150 32.828 1.00 84.50 102 GLY A C 1
ATOM 760 O O . GLY A 1 102 ? -27.516 -1.876 33.869 1.00 84.50 102 GLY A O 1
ATOM 761 N N . THR A 1 103 ? -27.532 -2.838 31.850 1.00 85.06 103 THR A N 1
ATOM 762 C CA . THR A 1 103 ? -28.928 -3.302 31.920 1.00 85.06 103 THR A CA 1
ATOM 763 C C . THR A 1 103 ? -29.131 -4.428 32.939 1.00 85.06 103 THR A C 1
ATOM 765 O O . THR A 1 103 ? -30.205 -4.537 33.511 1.00 85.06 103 THR A O 1
ATOM 768 N N . GLN A 1 104 ? -28.126 -5.277 33.175 1.00 77.25 104 GLN A N 1
ATOM 769 C CA . GLN A 1 104 ? -28.218 -6.382 34.143 1.00 77.25 104 GLN A CA 1
ATOM 770 C C . GLN A 1 104 ? -27.998 -5.950 35.599 1.00 77.25 104 GLN A C 1
ATOM 772 O O . GLN A 1 104 ? -28.372 -6.681 36.514 1.00 77.25 104 GLN A O 1
ATOM 777 N N . LEU A 1 105 ? -27.347 -4.805 35.818 1.00 71.31 105 LEU A N 1
ATOM 778 C CA . LEU A 1 105 ? -27.035 -4.273 37.149 1.00 71.31 105 LEU A CA 1
ATOM 779 C C . LEU A 1 105 ? -28.102 -3.308 37.693 1.00 71.31 105 LEU A C 1
ATOM 781 O O . LEU A 1 105 ? -27.971 -2.856 38.833 1.00 71.31 105 LEU A O 1
ATOM 785 N N . VAL A 1 106 ? -29.120 -2.985 36.893 1.00 58.53 106 VAL A N 1
ATOM 786 C CA . VAL A 1 106 ? -30.248 -2.099 37.229 1.00 58.53 106 VAL A CA 1
ATOM 787 C C . VAL A 1 106 ? -31.511 -2.935 37.389 1.00 58.53 106 VAL A C 1
ATOM 789 O O . VAL A 1 106 ? -32.267 -2.654 38.345 1.00 58.53 106 VAL A O 1
#

pLDDT: mean 87.34, std 9.55, range [40.75, 96.62]

Foldseek 3Di:
DPPPPDALVVLLVLLCLLPVCPRHPLVVLVVVLVVLPCPLVVCCVPVNCVCVVVSVVSVVVNVVSVVVSVVSNVVSNVSSVVSNVVNVVRVVVVVVVVVVVVVVVD

Organism: NCBI:txid185642

Sequence (106 aa):
MANLAVDPTYLEFLASKHDDEKTGAINDLKQAEIASSGFAWDLWWTHGPVCTEGNKAMHELDILRSAVLVGLEAISAVLAAGLRAGAQAYVSTDEQGGQNLGTQLV

InterPro domains:
  IPR022536 ESX-1 secretion-associated protein EspC [PF10824] (2-102)

Radius of gyration: 23.27 Å; chains: 1; bounding box: 52×26×70 Å